Protein AF-A0A1B7M0Q0-F1 (afdb_monomer_lite)

Organism: NCBI:txid1837282

pLDDT: mean 78.96, std 13.87, range [50.34, 96.12]

Structure (mmCIF, N/CA/C/O backbone):
data_AF-A0A1B7M0Q0-F1
#
_entry.id   AF-A0A1B7M0Q0-F1
#
loop_
_atom_site.group_PDB
_atom_site.id
_atom_site.type_symbol
_atom_site.label_atom_id
_atom_site.label_alt_id
_atom_site.label_comp_id
_atom_site.label_asym_id
_atom_site.label_entity_id
_atom_site.label_seq_id
_atom_site.pdbx_PDB_ins_code
_atom_site.Cartn_x
_atom_site.Cartn_y
_atom_site.Cartn_z
_atom_site.occupancy
_atom_site.B_iso_or_equiv
_atom_site.auth_seq_id
_atom_site.auth_comp_id
_atom_site.auth_asym_id
_atom_site.auth_atom_id
_atom_site.pdbx_PDB_model_num
ATOM 1 N N . MET A 1 1 ? -7.461 -0.771 0.504 1.00 64.19 1 MET A N 1
ATOM 2 C CA . MET A 1 1 ? -6.750 -0.635 -0.787 1.00 64.19 1 MET A CA 1
ATOM 3 C C . MET A 1 1 ? -6.952 0.750 -1.370 1.00 64.19 1 MET A C 1
ATOM 5 O O . MET A 1 1 ? -5.960 1.358 -1.719 1.00 64.19 1 MET A O 1
ATOM 9 N N . TRP A 1 2 ? -8.177 1.284 -1.373 1.00 74.25 2 TRP A N 1
ATOM 10 C CA . TRP A 1 2 ? -8.490 2.583 -1.988 1.00 74.25 2 TRP A CA 1
ATOM 11 C C . TRP A 1 2 ? -7.624 3.730 -1.450 1.00 74.25 2 TRP A C 1
ATOM 13 O O . TRP A 1 2 ? -6.877 4.342 -2.200 1.00 74.25 2 TRP A O 1
ATOM 23 N N . GLU A 1 3 ? -7.577 3.916 -0.130 1.00 78.12 3 GLU A N 1
ATOM 24 C CA . GLU A 1 3 ? -6.715 4.939 0.484 1.00 78.12 3 GLU A CA 1
ATOM 25 C C . GLU A 1 3 ? -5.209 4.663 0.297 1.00 78.12 3 GLU A C 1
ATOM 27 O O . GLU A 1 3 ? -4.403 5.584 0.129 1.00 78.12 3 GLU A O 1
ATOM 32 N N . TRP A 1 4 ? -4.819 3.382 0.297 1.00 82.75 4 TRP A N 1
ATOM 33 C CA . TRP A 1 4 ? -3.416 2.988 0.150 1.00 82.75 4 TRP A CA 1
ATOM 34 C C . TRP A 1 4 ? -2.869 3.356 -1.221 1.00 82.75 4 TRP A C 1
ATOM 36 O O . TRP A 1 4 ? -1.773 3.910 -1.313 1.00 82.75 4 TRP A O 1
ATOM 46 N N . CYS A 1 5 ? -3.669 3.108 -2.251 1.00 82.12 5 CYS A N 1
ATOM 47 C CA . CYS A 1 5 ? -3.267 3.276 -3.629 1.00 82.12 5 CYS A CA 1
ATOM 48 C C . CYS A 1 5 ? -3.709 4.635 -4.223 1.00 82.12 5 CYS A C 1
ATOM 50 O O . CYS A 1 5 ? -3.407 4.924 -5.369 1.00 82.12 5 CYS A O 1
ATOM 52 N N . LEU A 1 6 ? -4.326 5.525 -3.431 1.00 77.88 6 LEU A N 1
ATOM 53 C CA . LEU A 1 6 ? -4.863 6.809 -3.913 1.00 77.88 6 LEU A CA 1
ATOM 54 C C . LEU A 1 6 ? -5.948 6.603 -4.986 1.00 77.88 6 LEU A C 1
ATOM 56 O O . LEU A 1 6 ? -5.951 7.262 -6.020 1.00 77.88 6 LEU A O 1
ATOM 60 N N . GLY A 1 7 ? -6.854 5.657 -4.730 1.00 72.38 7 GLY A N 1
ATOM 61 C CA . GLY A 1 7 ? -8.017 5.443 -5.577 1.00 72.38 7 GLY A CA 1
ATOM 62 C C . GLY A 1 7 ? -8.859 6.712 -5.646 1.00 72.38 7 GLY A C 1
ATOM 63 O O . GLY A 1 7 ? -9.073 7.376 -4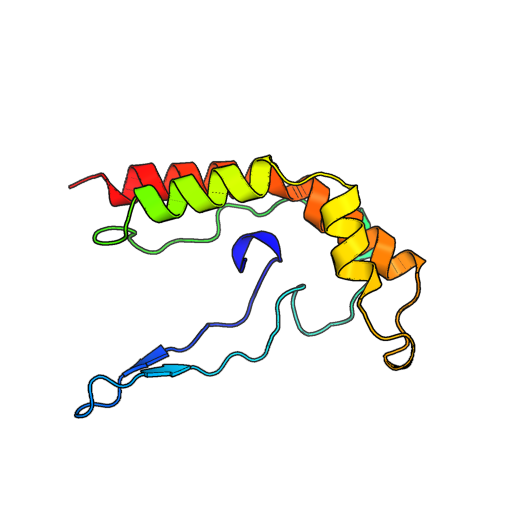.632 1.00 72.38 7 GLY A O 1
ATOM 64 N N . GLU A 1 8 ? -9.292 7.068 -6.848 1.00 65.50 8 GLU A N 1
ATOM 65 C CA . GLU A 1 8 ? -10.081 8.284 -7.101 1.00 65.50 8 GLU A CA 1
ATOM 66 C C . GLU A 1 8 ? -11.420 7.985 -7.773 1.00 65.50 8 GLU A C 1
ATOM 68 O O . GLU A 1 8 ? -12.256 8.874 -7.906 1.00 65.50 8 GLU A O 1
ATOM 73 N N . ASP A 1 9 ? -11.660 6.718 -8.111 1.00 63.22 9 ASP A N 1
ATOM 74 C CA . ASP A 1 9 ? -12.946 6.269 -8.619 1.00 63.22 9 ASP A CA 1
ATOM 75 C C . ASP A 1 9 ? -13.967 6.110 -7.484 1.00 63.22 9 ASP A C 1
ATOM 77 O O . ASP A 1 9 ? -13.689 5.497 -6.441 1.00 63.22 9 ASP A O 1
ATOM 81 N N . ASN A 1 10 ? -15.161 6.657 -7.718 1.00 57.31 10 ASN A N 1
ATOM 82 C CA . ASN A 1 10 ? -16.332 6.407 -6.898 1.00 57.31 10 ASN A CA 1
ATOM 83 C C . ASN A 1 10 ? -16.759 4.960 -7.146 1.00 57.31 10 ASN A C 1
ATOM 85 O O . ASN A 1 10 ? -17.328 4.630 -8.181 1.00 57.31 10 ASN A O 1
ATOM 89 N N . GLN A 1 11 ? -16.499 4.085 -6.180 1.00 60.56 11 GLN A N 1
ATOM 90 C CA . GLN A 1 11 ? -16.927 2.692 -6.257 1.00 60.56 11 GLN A CA 1
ATOM 91 C C . GLN A 1 11 ? -18.452 2.633 -6.086 1.00 60.56 11 GLN A C 1
ATOM 93 O O . GLN A 1 11 ? -18.969 2.663 -4.968 1.00 60.56 11 GLN A O 1
ATOM 98 N N . PHE A 1 12 ? -19.192 2.592 -7.196 1.00 56.53 12 PHE A N 1
ATOM 99 C CA . PHE A 1 12 ? -20.652 2.545 -7.161 1.00 56.53 12 PHE A CA 1
ATOM 100 C C . PHE A 1 12 ? -21.135 1.117 -6.903 1.00 56.53 12 PHE A C 1
ATOM 102 O O . PHE A 1 12 ? -20.991 0.226 -7.743 1.00 56.53 12 PHE A O 1
ATOM 109 N N . LEU A 1 13 ? -21.752 0.909 -5.739 1.00 57.34 13 LEU A N 1
ATOM 110 C CA . LEU A 1 13 ? -22.502 -0.303 -5.421 1.00 57.34 13 LEU A CA 1
ATOM 111 C C . LEU A 1 13 ? -23.985 -0.050 -5.686 1.00 57.34 13 LEU A C 1
ATOM 113 O O . LEU A 1 13 ? -24.646 0.671 -4.938 1.00 57.34 13 LEU A O 1
ATOM 117 N N . TYR A 1 14 ? -24.526 -0.663 -6.734 1.00 50.34 14 TYR A N 1
ATOM 118 C CA . TYR A 1 14 ? -25.959 -0.624 -7.005 1.00 50.34 14 TYR A CA 1
ATOM 119 C C . TYR A 1 14 ? -26.635 -1.822 -6.346 1.00 50.34 14 TYR A C 1
ATOM 121 O O . TYR A 1 14 ? -26.304 -2.981 -6.618 1.00 50.34 14 TYR A O 1
ATOM 129 N N . ARG A 1 15 ? -27.616 -1.537 -5.487 1.00 56.03 15 ARG A N 1
ATOM 130 C CA . ARG A 1 15 ? -28.522 -2.548 -4.947 1.00 56.03 15 ARG A CA 1
ATOM 131 C C . ARG A 1 15 ? -29.594 -2.860 -5.981 1.00 56.03 15 ARG A C 1
ATOM 133 O O . ARG A 1 15 ? -30.334 -1.967 -6.379 1.00 56.03 15 ARG A O 1
ATOM 140 N N . LEU A 1 16 ? -29.692 -4.123 -6.383 1.00 68.00 16 LEU A N 1
ATOM 141 C CA . LEU A 1 16 ? -30.817 -4.593 -7.186 1.00 68.00 16 LEU A CA 1
ATOM 142 C C . LEU A 1 16 ? -32.000 -4.821 -6.238 1.00 68.00 16 LEU A C 1
ATOM 144 O O . LEU A 1 16 ? -31.845 -5.494 -5.216 1.00 68.00 16 LEU A O 1
ATOM 148 N N . GLU A 1 17 ? -33.142 -4.200 -6.540 1.00 64.31 17 GLU A N 1
ATOM 149 C CA . GLU A 1 17 ? -34.258 -4.019 -5.597 1.00 64.31 17 GLU A CA 1
ATOM 150 C C . GLU A 1 17 ? -34.787 -5.339 -4.998 1.00 64.31 17 GLU A C 1
ATOM 152 O O . GLU A 1 17 ? -35.161 -5.346 -3.827 1.00 64.31 17 GLU A O 1
ATOM 157 N N . ASP A 1 18 ? -34.674 -6.470 -5.711 1.00 58.69 18 ASP A N 1
ATOM 158 C CA . ASP A 1 18 ? -35.415 -7.699 -5.375 1.00 58.69 18 ASP A CA 1
ATOM 159 C C . ASP A 1 18 ? -34.599 -8.990 -5.161 1.00 58.69 18 ASP A C 1
ATOM 161 O O . ASP A 1 18 ? -35.184 -10.058 -4.992 1.00 58.69 18 ASP A O 1
ATOM 165 N N . SER A 1 19 ? -33.262 -8.967 -5.154 1.00 54.69 19 SER A N 1
ATOM 166 C CA . SER A 1 19 ? -32.504 -10.234 -5.283 1.00 54.69 19 SER A CA 1
ATOM 167 C C . SER A 1 19 ? -31.345 -10.455 -4.314 1.00 54.69 19 SER A C 1
ATOM 169 O O . SER A 1 19 ? -30.502 -11.310 -4.577 1.00 54.69 19 SER A O 1
ATOM 171 N N . HIS A 1 20 ? -31.265 -9.730 -3.187 1.00 58.94 20 HIS A N 1
ATOM 172 C CA . HIS A 1 20 ? -30.083 -9.779 -2.295 1.00 58.94 20 HIS A CA 1
ATOM 173 C C . HIS A 1 20 ? -28.756 -9.661 -3.077 1.00 58.94 20 HIS A C 1
ATOM 175 O O . HIS A 1 20 ? -27.727 -10.204 -2.683 1.00 58.94 20 HIS A O 1
ATOM 181 N N . SER A 1 21 ? -28.805 -8.986 -4.225 1.00 55.03 21 SER A N 1
ATOM 182 C CA . SER A 1 21 ? -27.753 -8.972 -5.229 1.00 55.03 21 SER A CA 1
ATOM 183 C C . SER A 1 21 ? -27.265 -7.541 -5.398 1.00 55.03 21 SER A C 1
ATOM 185 O O . SER A 1 21 ? -28.055 -6.593 -5.422 1.00 55.03 21 SER A O 1
ATOM 187 N N . LEU A 1 22 ? -25.949 -7.393 -5.486 1.00 63.41 22 LEU A N 1
ATOM 188 C CA . LEU A 1 22 ? -25.269 -6.122 -5.700 1.00 63.41 22 LEU A CA 1
ATOM 189 C C . LEU A 1 22 ? -24.545 -6.196 -7.042 1.00 63.41 22 LEU A C 1
ATOM 191 O O . LEU A 1 22 ? -23.929 -7.219 -7.343 1.00 63.41 22 LEU A O 1
ATOM 195 N N . THR A 1 23 ? -24.591 -5.119 -7.824 1.00 61.19 23 THR A N 1
ATOM 196 C CA . THR A 1 23 ? -23.667 -4.937 -8.950 1.00 61.19 23 THR A CA 1
ATOM 197 C C . THR A 1 23 ? -22.692 -3.817 -8.618 1.00 61.19 23 THR A C 1
ATOM 199 O O . THR A 1 23 ? -23.089 -2.772 -8.100 1.00 61.19 23 THR A O 1
ATOM 202 N N . ALA A 1 24 ? -21.415 -4.061 -8.890 1.00 59.28 24 ALA A N 1
ATOM 203 C CA . ALA A 1 24 ? -20.332 -3.115 -8.680 1.00 59.28 24 ALA A CA 1
ATOM 204 C C . ALA A 1 24 ? -19.661 -2.837 -10.025 1.00 59.28 24 ALA A C 1
ATOM 206 O O . ALA A 1 24 ? -19.365 -3.776 -10.767 1.00 59.28 24 ALA A O 1
ATOM 207 N N . PHE A 1 25 ? -19.424 -1.563 -10.322 1.00 58.00 25 PHE A N 1
ATOM 208 C CA . PHE A 1 25 ? -18.545 -1.153 -11.411 1.00 58.00 25 PHE A CA 1
ATOM 209 C C . PHE A 1 25 ? -17.274 -0.589 -10.783 1.00 58.00 25 PHE A C 1
ATOM 211 O O . PHE A 1 25 ? -17.344 0.376 -10.028 1.00 58.00 25 PHE A O 1
ATOM 218 N N . ASP A 1 26 ? -16.143 -1.232 -11.065 1.00 61.34 26 ASP A N 1
ATOM 219 C CA . ASP A 1 26 ? -14.814 -0.768 -10.673 1.00 61.34 26 ASP A CA 1
ATOM 220 C C . ASP A 1 26 ? -14.051 -0.445 -11.959 1.00 61.34 26 ASP A C 1
ATOM 222 O O . ASP A 1 26 ? -13.775 -1.350 -12.754 1.00 61.34 26 ASP A O 1
ATOM 226 N N . TYR A 1 27 ? -13.737 0.832 -12.192 1.00 58.00 27 TYR A N 1
ATOM 227 C CA . TYR A 1 27 ? -12.923 1.232 -13.343 1.00 58.00 27 TYR A CA 1
ATOM 228 C C . TYR A 1 27 ? -11.430 0.950 -13.122 1.00 58.00 27 TYR A C 1
ATOM 230 O O . TYR A 1 27 ? -10.620 1.151 -14.026 1.00 58.00 27 TYR A O 1
ATOM 238 N N . GLY A 1 28 ? -11.042 0.436 -11.950 1.00 58.84 28 GLY A N 1
ATOM 239 C CA . GLY A 1 28 ? -9.685 -0.023 -11.686 1.00 58.84 28 GLY A CA 1
ATOM 240 C C . GLY A 1 28 ? -8.673 1.111 -11.524 1.00 58.84 28 GLY A C 1
ATOM 241 O O . GLY A 1 28 ? -7.471 0.872 -11.657 1.00 58.84 28 GLY A O 1
ATOM 242 N N . LEU A 1 29 ? -9.123 2.334 -11.225 1.00 62.84 29 LEU A N 1
ATOM 243 C CA . LEU A 1 29 ? -8.262 3.509 -11.045 1.00 62.84 29 LEU A CA 1
ATOM 244 C C . LEU A 1 29 ? -7.636 3.517 -9.652 1.00 62.84 29 LEU A C 1
ATOM 246 O O . LEU A 1 29 ? -7.955 4.327 -8.782 1.00 62.84 29 LEU A O 1
ATOM 250 N N . TRP A 1 30 ? -6.745 2.555 -9.442 1.00 70.19 30 TRP A N 1
ATOM 251 C CA . TRP A 1 30 ? -6.101 2.325 -8.162 1.00 70.19 30 TRP A CA 1
ATOM 252 C C . TRP A 1 30 ? -4.788 3.083 -8.000 1.00 70.19 30 TRP A C 1
ATOM 254 O O . TRP A 1 30 ? -4.243 2.954 -6.931 1.00 70.19 30 TRP A O 1
ATOM 264 N N . LEU A 1 31 ? -4.233 3.815 -8.973 1.00 74.06 31 LEU A N 1
ATOM 265 C CA . LEU A 1 31 ? -2.911 4.464 -8.831 1.00 74.06 31 LEU A CA 1
ATOM 266 C C . LEU A 1 31 ? -2.918 5.978 -9.152 1.00 74.06 31 LEU A C 1
ATOM 268 O O . LEU A 1 31 ? -1.885 6.518 -9.541 1.00 74.06 31 LEU A O 1
ATOM 272 N N . GLY A 1 32 ? -4.048 6.667 -8.946 1.00 62.94 32 GLY A N 1
ATOM 273 C CA . GLY A 1 32 ? -4.248 8.102 -9.238 1.00 62.94 32 GLY A CA 1
ATOM 274 C C . GLY A 1 32 ? -5.069 8.380 -10.511 1.00 62.94 32 GLY A C 1
ATOM 275 O O . GLY A 1 32 ? -5.358 7.451 -11.269 1.00 62.94 32 GLY A O 1
ATOM 276 N N . MET A 1 33 ? -5.479 9.646 -10.711 1.00 59.38 33 MET A N 1
ATOM 277 C CA . MET A 1 33 ? -6.262 10.126 -11.865 1.00 59.38 33 MET A CA 1
ATOM 278 C C . MET A 1 33 ? -5.632 9.737 -13.208 1.00 59.38 33 MET A C 1
ATOM 280 O O . MET A 1 33 ? -4.417 9.638 -13.342 1.00 59.38 33 MET A O 1
ATOM 284 N N . GLU A 1 34 ? -6.499 9.605 -14.214 1.00 53.41 34 GLU A N 1
ATOM 285 C CA . GLU A 1 34 ? -6.301 9.190 -15.614 1.00 53.41 34 GLU A CA 1
ATOM 286 C C . GLU A 1 34 ? -5.074 9.747 -16.379 1.00 53.41 34 GLU A C 1
ATOM 288 O O . GLU A 1 34 ? -4.788 9.300 -17.490 1.00 53.41 34 GLU A O 1
ATOM 293 N N . SER A 1 35 ? -4.312 10.696 -15.833 1.00 50.44 35 SER A N 1
ATOM 294 C CA . SER A 1 35 ? -3.131 11.276 -16.468 1.00 50.44 35 SER A CA 1
ATOM 295 C C . SER A 1 35 ? -1.835 10.616 -15.984 1.00 50.44 35 SER A C 1
ATOM 297 O O . SER A 1 35 ? -1.185 11.119 -15.077 1.00 50.44 35 SER A O 1
ATOM 299 N N . TYR A 1 36 ? -1.476 9.526 -16.669 1.00 58.81 36 TYR A N 1
ATOM 300 C CA . TYR A 1 36 ? -0.152 8.895 -16.786 1.00 58.81 36 TYR A CA 1
ATOM 301 C C . TYR A 1 36 ? 0.572 8.509 -15.483 1.00 58.81 36 TYR A C 1
ATOM 303 O O . TYR A 1 36 ? 0.948 9.342 -14.670 1.00 58.81 36 TYR A O 1
ATOM 311 N N . LEU A 1 37 ? 0.861 7.208 -15.345 1.00 71.38 37 LEU A N 1
ATOM 312 C CA . LEU A 1 37 ? 1.799 6.689 -14.349 1.00 71.38 37 LEU A CA 1
ATOM 313 C C . LEU A 1 37 ? 3.177 7.340 -14.566 1.00 71.38 37 LEU A C 1
ATOM 315 O O . LEU A 1 37 ? 3.937 6.918 -15.437 1.00 71.38 37 LEU A O 1
ATOM 319 N N . ASP A 1 38 ? 3.465 8.380 -13.791 1.00 75.00 38 ASP A N 1
ATOM 320 C CA . ASP A 1 38 ? 4.665 9.203 -13.909 1.00 75.00 38 ASP A CA 1
ATOM 321 C C . ASP A 1 38 ? 5.630 8.923 -12.750 1.00 75.00 38 ASP A C 1
ATOM 323 O O . ASP A 1 38 ? 5.249 8.892 -11.577 1.00 75.00 38 ASP A O 1
ATOM 327 N N . GLU A 1 39 ? 6.901 8.709 -13.079 1.00 76.62 39 GLU A N 1
ATOM 328 C CA . GLU A 1 39 ? 7.953 8.449 -12.098 1.00 76.62 39 GLU A CA 1
ATOM 329 C C . GLU A 1 39 ? 8.138 9.636 -11.143 1.00 76.62 39 GLU A C 1
ATOM 331 O O . GLU A 1 39 ? 8.317 9.436 -9.933 1.00 76.62 39 GLU A O 1
ATOM 336 N N . ASP A 1 40 ? 8.027 10.865 -11.656 1.00 79.38 40 ASP A N 1
ATOM 337 C CA . ASP A 1 40 ? 8.170 12.082 -10.856 1.00 79.38 40 ASP A CA 1
ATOM 338 C C . ASP A 1 40 ? 7.033 12.208 -9.840 1.00 79.38 40 ASP A C 1
ATOM 340 O O . ASP A 1 40 ? 7.284 12.528 -8.670 1.00 79.38 40 ASP A O 1
ATOM 344 N N . PHE A 1 41 ? 5.803 11.870 -10.239 1.00 77.62 41 PHE A N 1
ATOM 345 C CA . PHE A 1 41 ? 4.653 11.824 -9.339 1.00 77.62 41 PHE A CA 1
ATOM 346 C C . PHE A 1 41 ? 4.897 10.863 -8.168 1.00 77.62 41 PHE A C 1
ATOM 348 O O . PHE A 1 41 ? 4.798 11.266 -7.004 1.00 77.62 41 PHE A O 1
ATOM 355 N N . TYR A 1 42 ? 5.275 9.608 -8.427 1.00 78.50 42 TYR A N 1
ATOM 356 C CA . TYR A 1 42 ? 5.471 8.621 -7.352 1.00 78.50 42 TYR A CA 1
ATOM 357 C C . TYR A 1 42 ? 6.694 8.903 -6.477 1.00 78.50 42 TYR A C 1
ATOM 359 O O . TYR A 1 42 ? 6.733 8.479 -5.319 1.00 78.50 42 TYR A O 1
ATOM 367 N N . SER A 1 43 ? 7.668 9.653 -6.986 1.00 74.50 43 SER A N 1
ATOM 368 C CA . SER A 1 43 ? 8.859 10.045 -6.230 1.00 74.50 43 SER A CA 1
ATOM 369 C C . SER A 1 43 ? 8.606 11.193 -5.244 1.00 74.50 43 SER A C 1
ATOM 371 O O . SER A 1 43 ? 9.322 11.298 -4.248 1.00 74.50 43 SER A O 1
ATOM 373 N N . HIS A 1 44 ? 7.576 12.021 -5.471 1.00 68.38 44 HIS A N 1
ATOM 374 C CA . HIS A 1 44 ? 7.345 13.259 -4.708 1.00 68.38 44 HIS A CA 1
ATOM 375 C C . HIS A 1 44 ? 5.960 13.373 -4.054 1.00 68.38 44 HIS A C 1
ATOM 377 O O . HIS A 1 44 ? 5.733 14.298 -3.272 1.00 68.38 44 HIS A O 1
ATOM 383 N N . THR A 1 45 ? 5.029 12.457 -4.332 1.00 65.31 45 THR A N 1
ATOM 384 C CA . THR A 1 45 ? 3.657 12.556 -3.812 1.00 65.31 45 THR A CA 1
ATOM 385 C C . THR A 1 45 ? 3.592 12.210 -2.319 1.00 65.31 45 THR A C 1
ATOM 387 O O . THR A 1 45 ? 3.888 11.068 -1.946 1.00 65.31 45 THR A O 1
ATOM 390 N N . PRO A 1 46 ? 3.163 13.147 -1.449 1.00 58.72 46 PRO A N 1
ATOM 391 C CA . PRO A 1 46 ? 3.020 12.891 -0.021 1.00 58.72 46 PRO A CA 1
ATOM 392 C C . PRO A 1 46 ? 1.970 11.805 0.268 1.00 58.72 46 PRO A C 1
ATOM 394 O O . PRO A 1 46 ? 1.139 11.446 -0.572 1.00 58.72 46 PRO A O 1
ATOM 397 N N . GLY A 1 47 ? 2.020 11.242 1.479 1.00 59.38 47 GLY A N 1
ATOM 398 C CA . GLY A 1 47 ? 0.987 10.319 1.953 1.00 59.38 47 GLY A CA 1
ATOM 399 C C . GLY A 1 47 ? -0.399 10.974 1.962 1.00 59.38 47 GLY A C 1
ATOM 400 O O . GLY A 1 47 ? -0.497 12.200 1.916 1.00 59.38 47 GLY A O 1
ATOM 401 N N . PRO A 1 48 ? -1.481 10.180 1.980 1.00 60.91 48 PRO A N 1
ATOM 402 C CA . PRO A 1 48 ? -2.815 10.738 1.845 1.00 60.91 48 PRO A CA 1
ATOM 403 C C . PRO A 1 48 ? -3.119 11.645 3.040 1.00 60.91 48 PRO A C 1
ATOM 405 O O . PRO A 1 48 ? -2.891 11.269 4.192 1.00 60.91 48 PRO A O 1
ATOM 408 N N . GLU A 1 49 ? -3.669 12.825 2.765 1.00 59.81 49 GLU A N 1
ATOM 409 C CA . GLU A 1 49 ? -4.524 13.495 3.738 1.00 59.81 49 GLU A CA 1
ATOM 410 C C . GLU A 1 49 ? -5.759 12.616 3.955 1.00 59.81 49 GLU A C 1
ATOM 412 O O . GLU A 1 49 ? -6.223 11.963 3.024 1.00 59.81 49 GLU A O 1
ATOM 417 N N . TYR A 1 50 ? -6.256 12.545 5.186 1.00 60.50 50 TYR A N 1
ATOM 418 C CA . TYR A 1 50 ? -7.427 11.746 5.554 1.00 60.50 50 TYR A CA 1
ATOM 419 C C . TYR A 1 50 ? -8.598 12.016 4.587 1.00 60.50 50 TYR A C 1
ATOM 421 O O . TYR A 1 50 ? -9.173 13.102 4.615 1.00 60.50 50 TYR A O 1
ATOM 429 N N . ARG A 1 51 ? -8.921 11.054 3.706 1.00 64.12 51 ARG A N 1
ATOM 430 C CA . ARG A 1 51 ? -9.885 11.261 2.602 1.00 64.12 51 ARG A CA 1
ATOM 431 C C . ARG A 1 51 ? -11.308 10.799 2.913 1.00 64.12 51 ARG A C 1
ATOM 433 O O . ARG A 1 51 ? -12.231 11.184 2.205 1.00 64.12 51 ARG A O 1
ATOM 440 N N . TRP A 1 52 ? -11.501 9.968 3.931 1.00 68.88 52 TRP A N 1
ATOM 441 C CA . TRP A 1 52 ? -12.813 9.395 4.218 1.00 68.88 52 TRP A CA 1
ATOM 442 C C . TRP A 1 52 ? -13.628 10.343 5.103 1.00 68.88 52 TRP A C 1
ATOM 444 O O . TRP A 1 52 ? -13.376 10.472 6.299 1.00 68.88 52 TRP A O 1
ATOM 454 N N . SER A 1 53 ? -14.598 11.029 4.504 1.00 65.75 53 SER A N 1
ATOM 455 C CA . SER A 1 53 ? -15.466 12.001 5.182 1.00 65.75 53 SER A CA 1
ATOM 456 C C . SER A 1 53 ? -16.793 11.412 5.674 1.00 65.75 53 SER A C 1
ATOM 458 O O . SER A 1 53 ? -17.541 12.104 6.366 1.00 65.75 53 SER A O 1
ATOM 460 N N . GLU A 1 54 ? -17.101 10.161 5.322 1.00 72.69 54 GLU A N 1
ATOM 461 C CA . GLU A 1 54 ? -18.364 9.515 5.686 1.00 72.69 54 GLU A CA 1
ATOM 462 C C . GLU A 1 54 ? -18.344 8.894 7.087 1.00 72.69 54 GLU A C 1
ATOM 464 O O . GLU A 1 54 ? -17.296 8.660 7.682 1.00 72.69 54 GLU A O 1
ATOM 469 N N . ASN A 1 55 ? -19.537 8.599 7.604 1.00 79.00 55 ASN A N 1
ATOM 470 C CA . ASN A 1 55 ? -19.734 8.030 8.931 1.00 79.00 55 ASN A CA 1
ATOM 471 C C . ASN A 1 55 ? -19.445 6.520 8.945 1.00 79.00 55 ASN A C 1
ATOM 473 O O . ASN A 1 55 ? -20.097 5.752 8.241 1.00 79.00 55 ASN A O 1
ATOM 477 N N . GLU A 1 56 ? -18.513 6.081 9.788 1.00 85.38 56 GLU A N 1
ATOM 478 C CA . GLU A 1 56 ? -18.099 4.678 9.901 1.00 85.38 56 GLU A CA 1
ATOM 479 C C . GLU A 1 56 ? -18.973 3.845 10.859 1.00 85.38 56 GLU A C 1
ATOM 481 O O . GLU A 1 56 ? -18.685 2.671 11.112 1.00 85.38 56 GLU A O 1
ATOM 486 N N . ARG A 1 57 ? -20.053 4.416 11.407 1.00 83.44 57 ARG A N 1
ATOM 487 C CA . ARG A 1 57 ? -20.993 3.694 12.278 1.00 83.44 57 ARG A CA 1
ATOM 488 C C . ARG A 1 57 ? -21.605 2.481 11.577 1.00 83.44 57 ARG A C 1
ATOM 490 O O . ARG A 1 57 ? -22.041 2.546 10.432 1.00 83.44 57 ARG A O 1
ATOM 497 N N . GLY A 1 58 ? -21.678 1.368 12.306 1.00 83.19 58 GLY A N 1
ATOM 498 C CA . GLY A 1 58 ? -22.201 0.094 11.799 1.00 83.19 58 GLY A CA 1
ATOM 499 C C . GLY A 1 58 ? -21.196 -0.722 10.979 1.00 83.19 58 GLY A C 1
ATOM 500 O O . GLY A 1 58 ? -21.479 -1.873 10.648 1.00 83.19 58 GLY A O 1
ATOM 501 N N . MET A 1 59 ? -20.010 -0.179 10.687 1.00 88.12 59 MET A N 1
ATOM 502 C CA . MET A 1 59 ? -18.901 -0.945 10.117 1.00 88.12 59 MET A CA 1
ATOM 503 C C . MET A 1 59 ? -18.182 -1.752 11.203 1.00 88.12 59 MET A C 1
ATOM 505 O O . MET A 1 59 ? -18.240 -1.415 12.381 1.00 88.12 59 MET A O 1
ATOM 509 N N . SER A 1 60 ? -17.480 -2.823 10.821 1.00 91.06 60 SER A N 1
ATOM 510 C CA . SER A 1 60 ? -16.738 -3.661 11.774 1.00 91.06 60 SER A CA 1
ATOM 511 C C . SER A 1 60 ? -15.410 -3.007 12.185 1.00 91.06 60 SER A C 1
ATOM 513 O O . SER A 1 60 ? -14.502 -2.925 11.350 1.00 91.06 60 SER A O 1
ATOM 515 N N . PRO A 1 61 ? -15.214 -2.631 13.468 1.00 93.00 61 PRO A N 1
ATOM 516 C CA . PRO A 1 61 ? -13.928 -2.115 13.937 1.00 93.00 61 PRO A CA 1
ATOM 517 C C . PRO A 1 61 ? -12.803 -3.146 13.782 1.00 93.00 61 PRO A C 1
ATOM 519 O O . PRO A 1 61 ? -11.685 -2.806 13.401 1.00 93.00 61 PRO A O 1
ATOM 522 N N . GLY A 1 62 ? -13.108 -4.427 14.021 1.00 92.81 62 GLY A N 1
ATOM 523 C CA . GLY A 1 62 ? -12.142 -5.522 13.905 1.00 92.81 62 GLY A CA 1
ATOM 524 C C . GLY A 1 62 ? -11.593 -5.685 12.487 1.00 92.81 62 GLY A C 1
ATOM 525 O O . GLY A 1 62 ? -10.399 -5.922 12.323 1.00 92.81 62 GLY A O 1
ATOM 526 N N . ALA A 1 63 ? -12.428 -5.476 11.463 1.00 92.12 63 ALA A N 1
ATOM 527 C CA . ALA A 1 63 ? -11.985 -5.522 10.072 1.00 92.12 63 ALA A CA 1
ATOM 528 C C . ALA A 1 63 ? -10.975 -4.406 9.757 1.00 92.12 63 ALA A C 1
ATOM 530 O O . ALA A 1 63 ? -9.984 -4.649 9.068 1.00 92.12 63 ALA A O 1
ATOM 531 N N . PHE A 1 64 ? -11.181 -3.197 10.288 1.00 92.19 64 PHE A N 1
ATOM 532 C CA . PHE A 1 64 ? -10.223 -2.102 10.135 1.00 92.19 64 PHE A CA 1
ATOM 533 C C . PHE A 1 64 ? -8.877 -2.419 10.797 1.00 92.19 64 PHE A C 1
ATOM 535 O O . PHE A 1 64 ? -7.835 -2.241 10.163 1.00 92.19 64 PHE A O 1
ATOM 542 N N . ILE A 1 65 ? -8.892 -2.941 12.029 1.00 95.56 65 ILE A N 1
ATOM 543 C CA . ILE A 1 65 ? -7.670 -3.328 12.753 1.00 95.56 65 ILE A CA 1
ATOM 544 C C . ILE A 1 65 ? -6.913 -4.434 12.014 1.00 95.56 65 ILE A C 1
ATOM 546 O O . ILE A 1 65 ? -5.723 -4.285 11.750 1.00 95.56 65 ILE A O 1
ATOM 550 N N . GLU A 1 66 ? -7.602 -5.494 11.585 1.00 96.12 66 GLU A N 1
ATOM 551 C CA . GLU A 1 66 ? -6.983 -6.602 10.847 1.00 96.12 66 GLU A CA 1
ATOM 552 C C . GLU A 1 66 ? -6.256 -6.107 9.586 1.00 96.12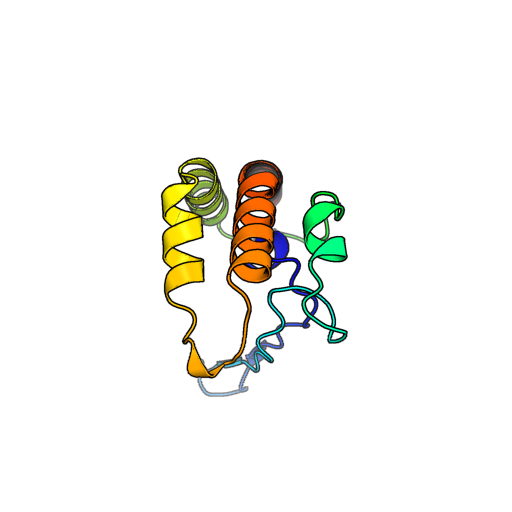 66 GLU A C 1
ATOM 554 O O . GLU A 1 66 ? -5.153 -6.554 9.259 1.00 96.12 66 GLU A O 1
ATOM 559 N N . ARG A 1 67 ? -6.861 -5.163 8.855 1.00 93.94 67 ARG A N 1
ATOM 560 C CA . ARG A 1 67 ? -6.256 -4.596 7.643 1.00 93.94 67 ARG A CA 1
ATOM 561 C C . ARG A 1 67 ? -5.121 -3.628 7.952 1.00 93.94 67 ARG A C 1
ATOM 563 O O . ARG A 1 67 ? -4.141 -3.634 7.207 1.00 93.94 67 ARG A O 1
ATOM 570 N N . ALA A 1 68 ? -5.215 -2.857 9.033 1.00 93.56 68 ALA A N 1
ATOM 571 C CA . ALA A 1 68 ? -4.124 -2.009 9.502 1.00 93.56 68 ALA A CA 1
ATOM 572 C C . ALA A 1 68 ? -2.880 -2.843 9.834 1.00 93.56 68 ALA A C 1
ATOM 574 O O . ALA A 1 68 ? -1.789 -2.543 9.351 1.00 93.56 68 ALA A O 1
ATOM 575 N N . ASP A 1 69 ? -3.056 -3.937 10.573 1.00 96.12 69 ASP A N 1
ATOM 576 C CA . ASP A 1 69 ? -1.952 -4.804 10.983 1.00 96.12 69 ASP A CA 1
ATOM 577 C C . ASP A 1 69 ? -1.331 -5.533 9.788 1.00 96.12 69 ASP A C 1
ATOM 579 O O . ASP A 1 69 ? -0.106 -5.623 9.677 1.00 96.12 69 ASP A O 1
ATOM 583 N N . LYS A 1 70 ? -2.154 -5.971 8.825 1.00 94.44 70 LYS A N 1
ATOM 584 C CA . LYS A 1 70 ? -1.657 -6.517 7.554 1.00 94.44 70 LYS A CA 1
ATOM 585 C C . LYS A 1 70 ? -0.796 -5.505 6.799 1.00 94.44 70 LYS A C 1
ATOM 587 O O . LYS A 1 70 ? 0.289 -5.879 6.359 1.00 94.44 70 LYS A O 1
ATOM 592 N N . LEU A 1 71 ? -1.232 -4.249 6.674 1.00 92.75 71 LEU A N 1
ATOM 593 C CA . LEU A 1 71 ? -0.464 -3.197 5.995 1.00 92.75 71 LEU A CA 1
ATOM 594 C C . LEU A 1 71 ? 0.856 -2.883 6.704 1.00 92.75 71 LEU A C 1
ATOM 596 O O . LEU A 1 71 ? 1.885 -2.776 6.040 1.00 92.75 71 LEU A O 1
ATOM 600 N N . ASP A 1 72 ? 0.852 -2.780 8.033 1.00 94.06 72 ASP A N 1
ATOM 601 C CA . ASP A 1 72 ? 2.080 -2.528 8.796 1.00 94.06 72 ASP A CA 1
ATOM 602 C C . ASP A 1 72 ? 3.059 -3.705 8.748 1.00 94.06 72 ASP A C 1
ATOM 604 O O . ASP A 1 72 ? 4.273 -3.499 8.768 1.00 94.06 72 ASP A O 1
ATOM 608 N N . SER A 1 73 ? 2.552 -4.936 8.625 1.00 95.19 73 SER A N 1
ATOM 609 C CA . SER A 1 73 ? 3.387 -6.135 8.500 1.00 95.19 73 SER A CA 1
ATOM 610 C C . SER A 1 73 ? 4.057 -6.296 7.129 1.00 95.19 73 SER A C 1
ATOM 612 O O . SER A 1 73 ? 4.937 -7.151 6.977 1.00 95.19 73 SER A O 1
ATOM 614 N N . LEU A 1 74 ? 3.664 -5.494 6.129 1.00 94.19 74 LEU A N 1
ATOM 615 C CA . LEU A 1 74 ? 4.261 -5.556 4.798 1.00 94.19 74 LEU A CA 1
ATOM 616 C C . LEU A 1 74 ? 5.742 -5.195 4.854 1.00 94.19 74 LEU A C 1
ATOM 618 O O . LEU A 1 74 ? 6.149 -4.181 5.425 1.00 94.19 74 LEU A O 1
ATOM 622 N N . LYS A 1 75 ? 6.545 -6.011 4.177 1.00 95.06 75 LYS A N 1
ATOM 623 C CA . LYS A 1 75 ? 7.973 -5.787 3.956 1.00 95.06 75 LYS A CA 1
ATOM 624 C C . LYS A 1 75 ? 8.196 -5.217 2.552 1.00 95.06 75 LYS A C 1
ATOM 626 O O . LYS A 1 75 ? 7.379 -5.474 1.664 1.00 95.06 75 LYS A O 1
ATOM 631 N N . PRO A 1 76 ? 9.324 -4.528 2.296 1.00 92.50 76 PRO A N 1
ATOM 632 C CA . PRO A 1 76 ? 9.633 -4.000 0.964 1.00 92.50 76 PRO A CA 1
ATOM 633 C C . PRO A 1 76 ? 9.560 -5.077 -0.124 1.00 92.50 76 PRO A C 1
ATOM 635 O O . PRO A 1 76 ? 9.016 -4.852 -1.201 1.00 92.50 76 PRO A O 1
ATOM 638 N N . LEU A 1 77 ? 10.042 -6.283 0.198 1.00 92.81 77 LEU A N 1
ATOM 639 C CA . LEU A 1 77 ? 10.040 -7.425 -0.713 1.00 92.81 77 LEU A CA 1
ATOM 640 C C . LEU A 1 77 ? 8.627 -7.875 -1.108 1.00 92.81 77 LEU A C 1
ATOM 642 O O . LEU A 1 77 ? 8.439 -8.327 -2.230 1.00 92.81 77 LEU A O 1
ATOM 646 N N . ASN A 1 78 ? 7.632 -7.723 -0.224 1.00 93.56 78 ASN A N 1
ATOM 647 C CA . ASN A 1 78 ? 6.247 -8.062 -0.555 1.00 93.56 78 ASN A CA 1
ATOM 648 C C . ASN A 1 78 ? 5.708 -7.138 -1.650 1.00 93.56 78 ASN A C 1
ATOM 650 O O . ASN A 1 78 ? 5.067 -7.609 -2.581 1.00 93.56 78 ASN A O 1
ATOM 654 N N . VAL 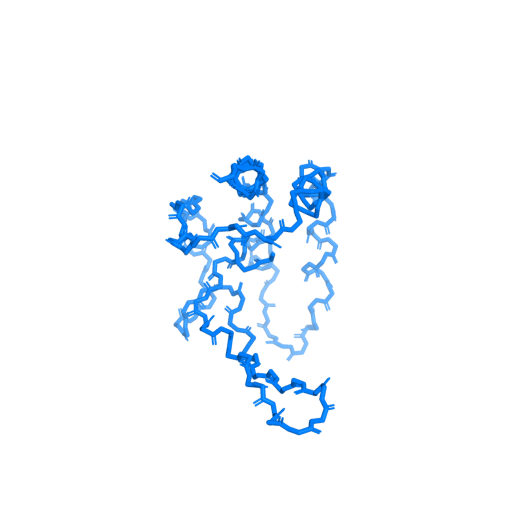A 1 79 ? 5.994 -5.837 -1.559 1.00 90.50 79 VAL A N 1
ATOM 655 C CA . VAL A 1 79 ? 5.520 -4.848 -2.538 1.00 90.50 79 VAL A CA 1
ATOM 656 C C . VAL A 1 79 ? 6.275 -4.980 -3.862 1.00 90.50 79 VAL A C 1
ATOM 658 O O . VAL A 1 79 ? 5.657 -4.944 -4.922 1.00 90.50 79 VAL A O 1
ATOM 661 N N . LEU A 1 80 ? 7.590 -5.223 -3.810 1.00 91.12 80 LEU A N 1
ATOM 662 C CA . LEU A 1 80 ? 8.389 -5.514 -5.005 1.00 91.12 80 LEU A CA 1
ATOM 663 C C . LEU A 1 80 ? 7.890 -6.762 -5.741 1.00 91.12 80 LEU A C 1
ATOM 665 O O . LEU A 1 80 ? 7.762 -6.743 -6.960 1.00 91.12 80 LEU A O 1
ATOM 669 N N . GLN A 1 81 ? 7.557 -7.824 -5.005 1.00 91.69 81 GLN A N 1
ATOM 670 C CA . GLN A 1 81 ? 7.006 -9.042 -5.594 1.00 91.69 81 GLN A CA 1
ATOM 671 C C . GLN A 1 81 ? 5.651 -8.800 -6.267 1.00 91.69 81 GLN A C 1
ATOM 673 O O . GLN A 1 81 ? 5.352 -9.467 -7.250 1.00 91.69 81 GLN A O 1
ATOM 678 N N . ILE A 1 82 ? 4.833 -7.874 -5.756 1.00 89.38 82 ILE A N 1
ATOM 679 C CA . ILE A 1 82 ? 3.557 -7.507 -6.385 1.00 89.38 82 ILE A CA 1
ATOM 680 C C . ILE A 1 82 ? 3.811 -6.813 -7.726 1.00 89.38 82 ILE A C 1
ATOM 682 O O . ILE A 1 82 ? 3.280 -7.255 -8.742 1.00 89.38 82 ILE A O 1
ATOM 686 N N . VAL A 1 83 ? 4.647 -5.768 -7.756 1.00 89.56 83 VAL A N 1
ATOM 687 C CA . VAL A 1 83 ? 4.906 -5.026 -9.005 1.00 89.56 83 VAL A CA 1
ATOM 688 C C . VAL A 1 83 ? 5.663 -5.865 -10.037 1.00 89.56 83 VAL A C 1
ATOM 690 O O . VAL A 1 83 ? 5.486 -5.658 -11.230 1.00 89.56 83 VAL A O 1
ATOM 693 N N . SER A 1 84 ? 6.440 -6.866 -9.610 1.00 89.12 84 SER A N 1
ATOM 694 C CA . SER A 1 84 ? 7.138 -7.773 -10.529 1.00 89.12 84 SER A CA 1
ATOM 695 C C . SER A 1 84 ? 6.211 -8.762 -11.246 1.00 89.12 84 SER A C 1
ATOM 697 O O . SER A 1 84 ? 6.671 -9.473 -12.133 1.00 89.12 84 SER A O 1
ATOM 699 N N . GLN A 1 85 ? 4.935 -8.870 -10.850 1.00 91.50 85 GLN A N 1
ATOM 700 C CA . GLN A 1 85 ? 3.940 -9.676 -11.573 1.00 91.50 85 GLN A CA 1
ATOM 701 C C . GLN A 1 85 ? 3.312 -8.920 -12.749 1.00 91.50 85 GLN A C 1
ATOM 703 O O . GLN A 1 85 ? 2.528 -9.508 -13.495 1.00 91.50 85 GLN A O 1
ATOM 708 N N . VAL A 1 86 ? 3.616 -7.628 -12.917 1.00 88.94 86 VAL A N 1
ATOM 709 C CA . VAL A 1 86 ? 3.111 -6.842 -14.043 1.00 88.94 86 VAL A CA 1
ATOM 710 C C . VAL A 1 86 ? 3.689 -7.411 -15.347 1.00 88.94 86 VAL A C 1
ATOM 712 O O . VAL A 1 86 ? 4.912 -7.503 -15.480 1.00 88.94 86 VAL A O 1
ATOM 715 N N . PRO A 1 87 ? 2.848 -7.815 -16.321 1.00 91.06 87 PRO A N 1
ATOM 716 C CA . PRO A 1 87 ? 3.337 -8.389 -17.566 1.00 91.06 87 PRO A CA 1
ATOM 717 C C . PRO A 1 87 ? 4.213 -7.407 -18.344 1.00 91.06 87 PRO A C 1
ATOM 719 O O . PRO A 1 87 ? 3.802 -6.285 -18.627 1.00 91.06 87 PRO A O 1
ATOM 722 N N . VAL A 1 88 ? 5.377 -7.872 -18.804 1.00 86.50 88 VAL A N 1
ATOM 723 C CA . VAL A 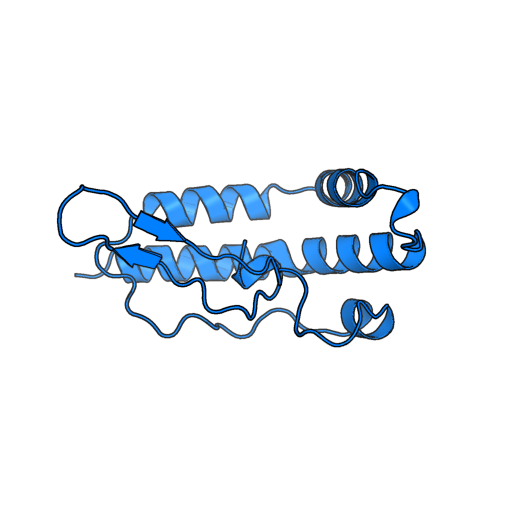1 88 ? 6.290 -7.079 -19.652 1.00 86.50 88 VAL A CA 1
ATOM 724 C C . VAL A 1 88 ? 5.584 -6.546 -20.906 1.00 86.50 88 VAL A C 1
ATOM 726 O O . VAL A 1 88 ? 5.853 -5.434 -21.351 1.00 86.50 88 VAL A O 1
ATOM 729 N N . ALA A 1 89 ? 4.625 -7.306 -21.450 1.00 90.62 89 ALA A N 1
ATOM 730 C CA . ALA A 1 89 ? 3.836 -6.915 -22.619 1.00 90.62 89 ALA A CA 1
ATOM 731 C C . ALA A 1 89 ? 3.004 -5.632 -22.418 1.00 90.62 89 ALA A C 1
ATOM 733 O O . ALA A 1 89 ? 2.538 -5.060 -23.398 1.00 90.62 89 ALA A O 1
ATOM 734 N N . TRP A 1 90 ? 2.810 -5.178 -21.175 1.00 88.25 90 TRP A N 1
ATOM 735 C CA . TRP A 1 90 ? 2.111 -3.927 -20.870 1.00 88.25 90 TRP A CA 1
ATOM 736 C C . TRP A 1 90 ? 3.011 -2.689 -21.008 1.00 88.25 90 TRP A C 1
ATOM 738 O O . TRP A 1 90 ? 2.511 -1.572 -20.949 1.00 88.25 90 TRP A O 1
ATOM 748 N N . GLY A 1 91 ? 4.319 -2.867 -21.237 1.00 86.38 91 GLY A N 1
ATOM 749 C CA . GLY A 1 91 ? 5.229 -1.785 -21.626 1.00 86.38 91 GLY A CA 1
ATOM 750 C C . GLY A 1 91 ? 5.694 -0.867 -20.493 1.00 86.38 91 GLY A C 1
ATOM 751 O O . GLY A 1 91 ? 6.262 0.187 -20.771 1.00 86.38 91 GLY A O 1
ATOM 752 N N . PHE A 1 92 ? 5.484 -1.243 -19.229 1.00 87.94 92 PHE A N 1
ATOM 753 C CA . PHE A 1 92 ? 5.995 -0.484 -18.086 1.00 87.94 92 PHE A CA 1
ATOM 754 C C . PHE A 1 92 ? 7.497 -0.699 -17.893 1.00 87.94 92 PHE A C 1
ATOM 756 O O . PHE A 1 92 ? 7.999 -1.812 -18.038 1.00 87.94 92 PHE A O 1
ATOM 763 N N . SER A 1 93 ? 8.214 0.370 -17.545 1.00 89.44 93 SER A N 1
ATOM 764 C CA . SER A 1 93 ? 9.635 0.286 -17.212 1.00 89.44 93 SER A CA 1
ATOM 765 C C . SER A 1 93 ? 9.840 -0.239 -15.789 1.00 89.44 93 SER A C 1
ATOM 767 O O . SER A 1 93 ? 9.053 0.051 -14.883 1.00 89.44 93 SER A O 1
ATOM 769 N N . ASP A 1 94 ? 10.948 -0.948 -15.564 1.00 90.50 94 ASP A N 1
ATOM 770 C CA . ASP A 1 94 ? 11.344 -1.384 -14.219 1.00 90.50 94 ASP A CA 1
ATOM 771 C C . ASP A 1 94 ? 11.490 -0.194 -13.263 1.00 90.50 94 ASP A C 1
ATOM 773 O O . ASP A 1 94 ? 11.097 -0.281 -12.101 1.00 90.50 94 ASP A O 1
ATOM 777 N N . THR A 1 95 ? 12.010 0.937 -13.749 1.00 89.69 95 THR A N 1
ATOM 778 C CA . THR A 1 95 ? 12.174 2.158 -12.951 1.00 89.69 95 THR A CA 1
ATOM 779 C C . THR A 1 95 ? 10.837 2.660 -12.411 1.00 89.69 95 THR A C 1
ATOM 781 O O . THR A 1 95 ? 10.721 2.905 -11.209 1.00 89.69 95 THR A O 1
ATOM 784 N N . LEU A 1 96 ? 9.804 2.717 -13.258 1.00 87.25 96 LEU A N 1
ATOM 785 C CA . LEU A 1 96 ? 8.457 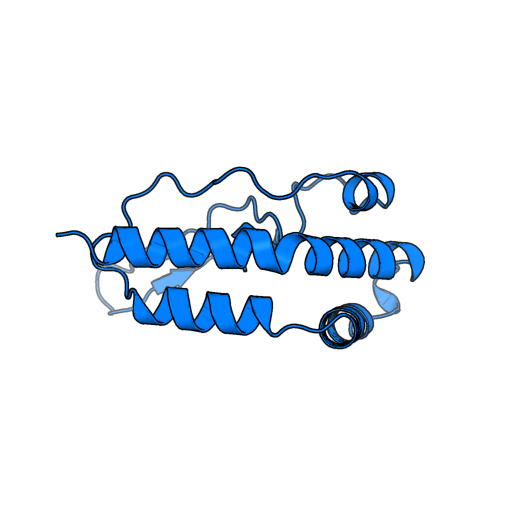3.111 -12.851 1.00 87.25 96 LEU A CA 1
ATOM 786 C C . LEU A 1 96 ? 7.861 2.116 -11.846 1.00 87.25 96 LEU A C 1
ATOM 788 O O . LEU A 1 96 ? 7.332 2.522 -10.813 1.00 87.25 96 LEU A O 1
ATOM 792 N N . LEU A 1 97 ? 7.984 0.810 -12.099 1.00 90.25 97 LEU A N 1
ATOM 793 C CA . LEU A 1 97 ? 7.488 -0.222 -11.181 1.00 90.25 97 LEU A CA 1
ATOM 794 C C . LEU A 1 97 ? 8.183 -0.151 -9.812 1.00 90.25 97 LEU A C 1
ATOM 796 O O . LEU A 1 97 ? 7.535 -0.288 -8.771 1.00 90.25 97 LEU A O 1
ATOM 800 N N . ILE A 1 98 ? 9.490 0.121 -9.790 1.00 90.31 98 ILE A N 1
ATOM 801 C CA . ILE A 1 98 ? 10.262 0.341 -8.562 1.00 90.31 98 ILE A CA 1
ATOM 802 C C . ILE A 1 98 ? 9.801 1.617 -7.848 1.00 90.31 98 ILE A C 1
ATOM 804 O O . ILE A 1 98 ? 9.663 1.598 -6.620 1.00 90.31 98 ILE A O 1
ATOM 808 N N . ALA A 1 99 ? 9.548 2.708 -8.576 1.00 88.44 99 ALA A N 1
ATOM 809 C CA . ALA A 1 99 ? 9.027 3.951 -8.010 1.00 88.44 99 ALA A CA 1
ATOM 810 C C . ALA A 1 99 ? 7.656 3.726 -7.351 1.00 88.44 99 ALA A C 1
ATOM 812 O O . ALA A 1 99 ? 7.477 4.064 -6.179 1.00 88.44 99 ALA A O 1
ATOM 813 N N . ILE A 1 100 ? 6.739 3.034 -8.035 1.00 87.50 100 ILE A N 1
ATOM 814 C CA . ILE A 1 100 ? 5.424 2.646 -7.502 1.00 87.50 100 ILE A CA 1
ATOM 815 C C . ILE A 1 100 ? 5.577 1.771 -6.252 1.00 87.50 100 ILE A C 1
ATOM 817 O O . ILE A 1 100 ? 4.919 2.017 -5.240 1.00 87.50 100 ILE A O 1
ATOM 821 N N . ALA A 1 101 ? 6.467 0.774 -6.266 1.00 90.69 101 ALA A N 1
ATOM 822 C CA . ALA A 1 101 ? 6.675 -0.090 -5.105 1.00 90.69 101 ALA A CA 1
ATOM 823 C C . ALA A 1 101 ? 7.205 0.681 -3.888 1.00 90.69 101 ALA A C 1
ATOM 825 O O . ALA A 1 101 ? 6.744 0.466 -2.763 1.00 90.69 101 ALA A O 1
ATOM 826 N N . ARG A 1 102 ? 8.154 1.600 -4.098 1.00 89.62 102 ARG A N 1
ATOM 827 C CA . ARG A 1 102 ? 8.670 2.481 -3.039 1.00 89.62 102 ARG A CA 1
ATOM 828 C C . ARG A 1 102 ? 7.571 3.381 -2.489 1.00 89.62 102 ARG A C 1
ATOM 830 O O . ARG A 1 102 ? 7.456 3.505 -1.270 1.00 89.62 102 ARG A O 1
ATOM 837 N N . TRP A 1 103 ? 6.758 3.951 -3.369 1.00 87.50 103 TRP A N 1
ATOM 838 C CA . TRP A 1 103 ? 5.646 4.823 -3.014 1.00 87.50 103 TRP A CA 1
ATOM 839 C C . TRP A 1 103 ? 4.552 4.097 -2.216 1.00 87.50 103 TRP A C 1
ATOM 841 O O . TRP A 1 103 ? 4.158 4.548 -1.140 1.00 87.50 103 TRP A O 1
ATOM 851 N N . LEU A 1 104 ? 4.116 2.915 -2.664 1.00 88.62 104 LEU A N 1
ATOM 852 C CA . LEU A 1 104 ? 3.170 2.077 -1.919 1.00 88.62 104 LEU A CA 1
ATOM 853 C C . LEU A 1 104 ? 3.742 1.702 -0.548 1.00 88.62 104 LEU A C 1
ATOM 855 O O . LEU A 1 104 ? 3.065 1.814 0.478 1.00 88.62 104 LEU A O 1
ATOM 859 N N . TYR A 1 105 ? 5.006 1.281 -0.504 1.00 90.88 105 TYR A N 1
ATOM 860 C CA . TYR A 1 105 ? 5.638 0.889 0.747 1.00 90.88 105 TYR A CA 1
ATOM 861 C C . TYR A 1 105 ? 5.746 2.058 1.733 1.00 90.88 105 TYR A C 1
ATOM 863 O O . TYR A 1 105 ? 5.434 1.874 2.911 1.00 90.88 105 TYR A O 1
ATOM 871 N N . SER A 1 106 ? 6.147 3.254 1.295 1.00 88.06 106 SER A N 1
ATOM 872 C CA . SER A 1 106 ? 6.338 4.413 2.180 1.00 88.06 106 SER A CA 1
ATOM 873 C C . SER A 1 106 ? 5.043 4.850 2.875 1.00 88.06 106 SER A C 1
ATOM 875 O O . SER A 1 106 ? 5.074 5.256 4.035 1.00 88.06 106 SER A O 1
ATOM 877 N N . ARG A 1 107 ? 3.890 4.682 2.216 1.00 87.00 107 ARG A N 1
ATOM 878 C CA . ARG A 1 107 ? 2.574 5.114 2.715 1.00 87.00 107 ARG A CA 1
ATOM 879 C C . ARG A 1 107 ? 1.877 4.114 3.635 1.00 87.00 107 ARG A C 1
ATOM 881 O O . ARG A 1 107 ? 0.941 4.497 4.337 1.00 87.00 107 ARG A O 1
ATOM 888 N N . ARG A 1 108 ? 2.310 2.848 3.660 1.00 90.31 108 ARG A N 1
ATOM 889 C CA . ARG A 1 108 ? 1.594 1.750 4.346 1.00 90.31 108 ARG A CA 1
ATOM 890 C C . ARG A 1 108 ? 1.233 2.073 5.802 1.00 90.31 108 ARG A C 1
ATOM 892 O O . ARG A 1 108 ? 0.101 1.840 6.206 1.00 90.31 108 ARG A O 1
ATOM 899 N N . SER A 1 109 ? 2.154 2.680 6.555 1.00 89.38 109 SER A N 1
ATOM 900 C CA . SER A 1 109 ? 1.956 2.959 7.982 1.00 89.38 109 SER A CA 1
ATOM 901 C C . SER A 1 109 ? 1.057 4.166 8.238 1.00 89.38 109 SER A C 1
ATOM 903 O O . SER A 1 109 ? 0.315 4.189 9.221 1.00 89.38 109 SER A O 1
ATOM 905 N N . MET A 1 110 ? 1.053 5.147 7.331 1.00 87.12 110 MET A N 1
ATOM 906 C CA . MET A 1 110 ? 0.091 6.252 7.389 1.00 87.12 110 MET A CA 1
ATOM 907 C C . MET A 1 110 ? -1.331 5.733 7.172 1.00 87.12 110 MET A C 1
ATOM 909 O O . MET A 1 110 ? -2.233 6.049 7.943 1.00 87.12 110 MET A O 1
ATOM 913 N N . VAL A 1 111 ? -1.514 4.859 6.183 1.00 88.06 111 VAL A N 1
ATOM 914 C CA . VAL A 1 111 ? -2.815 4.247 5.885 1.00 88.06 111 VAL A CA 1
ATOM 915 C C . VAL A 1 111 ? -3.241 3.301 7.010 1.00 88.06 111 VAL A C 1
ATOM 917 O O . VAL A 1 111 ? -4.391 3.330 7.429 1.00 88.06 111 VAL A O 1
ATOM 920 N N . ALA A 1 112 ? -2.322 2.515 7.580 1.00 91.56 112 ALA A N 1
ATOM 921 C CA . ALA A 1 112 ? -2.611 1.694 8.757 1.00 91.56 112 ALA A CA 1
ATOM 922 C C . ALA A 1 112 ? -3.079 2.549 9.948 1.00 91.56 112 ALA A C 1
ATOM 924 O O . ALA A 1 112 ? -4.028 2.193 10.644 1.00 91.56 112 ALA A O 1
ATOM 925 N N . THR A 1 113 ? -2.465 3.717 10.153 1.00 90.56 113 THR A N 1
ATOM 926 C CA . THR A 1 113 ? -2.891 4.684 11.177 1.00 90.56 113 THR A CA 1
ATOM 927 C C . THR A 1 113 ? -4.296 5.220 10.902 1.00 90.56 113 THR A C 1
ATOM 929 O O . THR A 1 113 ? -5.103 5.328 11.826 1.00 90.56 113 THR A O 1
ATOM 932 N N . SER A 1 114 ? -4.608 5.512 9.640 1.00 88.38 114 SER A N 1
ATOM 933 C CA . SER A 1 114 ? -5.942 5.935 9.209 1.00 88.38 114 SER A CA 1
ATOM 934 C C . SER A 1 114 ? -6.999 4.858 9.479 1.00 88.38 114 SER A C 1
ATOM 936 O O . SER A 1 114 ? -7.992 5.117 10.155 1.00 88.38 114 SER A O 1
ATOM 938 N N . LEU A 1 115 ? -6.728 3.600 9.117 1.00 90.06 115 LEU A N 1
ATOM 939 C CA . LEU A 1 115 ? -7.612 2.464 9.411 1.00 90.06 115 LEU A CA 1
ATOM 940 C C . LEU A 1 115 ? -7.856 2.287 10.915 1.00 90.06 115 LEU A C 1
ATOM 942 O O . LEU A 1 115 ? -8.988 2.055 11.334 1.00 90.06 115 LEU A O 1
ATOM 946 N N . ARG A 1 116 ? -6.832 2.461 11.758 1.00 92.38 116 ARG A N 1
ATOM 947 C CA . ARG A 1 116 ? -7.017 2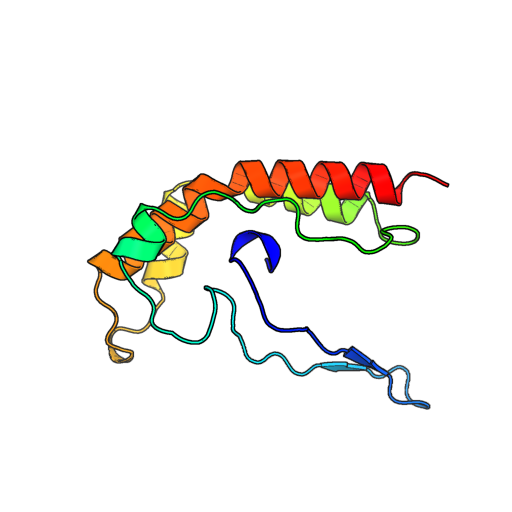.432 13.221 1.00 92.38 116 ARG A CA 1
ATOM 948 C C . ARG A 1 116 ? -7.913 3.569 13.715 1.00 92.38 116 ARG A C 1
ATOM 950 O O . ARG A 1 116 ? -8.670 3.381 14.664 1.00 92.38 116 ARG A O 1
ATOM 957 N N . ARG A 1 117 ? -7.878 4.736 13.067 1.00 89.69 117 ARG A N 1
ATOM 958 C CA . ARG A 1 117 ? -8.812 5.834 13.351 1.00 89.69 117 ARG A CA 1
ATOM 959 C C . ARG A 1 117 ? -10.242 5.468 12.951 1.00 89.69 117 ARG A C 1
ATOM 961 O O . ARG A 1 117 ? -11.139 5.682 13.761 1.00 89.69 117 ARG A O 1
ATOM 968 N N . HIS A 1 118 ? -10.440 4.860 11.781 1.00 89.06 118 HIS A N 1
ATOM 969 C CA . HIS A 1 118 ? -11.751 4.356 11.357 1.00 89.06 118 HIS A CA 1
ATOM 970 C C . HIS A 1 118 ? -12.305 3.309 12.321 1.00 89.06 118 HIS A C 1
ATOM 972 O O . HIS A 1 118 ? -13.470 3.390 12.693 1.00 89.06 118 HIS A O 1
ATOM 978 N N . ALA A 1 119 ? -11.466 2.394 12.818 1.00 91.56 119 ALA A N 1
ATOM 979 C CA . ALA A 1 119 ? -11.868 1.434 13.846 1.00 91.56 119 ALA A CA 1
ATOM 980 C C . ALA A 1 119 ? -12.409 2.136 15.104 1.00 91.56 119 ALA A C 1
ATOM 982 O O . ALA A 1 119 ? -13.470 1.778 15.613 1.00 91.56 119 ALA A O 1
ATOM 983 N N . ASN A 1 120 ? -11.708 3.174 15.571 1.00 90.19 120 ASN A N 1
ATOM 984 C CA . ASN A 1 120 ? -12.132 3.958 16.729 1.00 90.19 120 ASN A CA 1
ATOM 985 C C . ASN A 1 120 ? -13.426 4.739 16.473 1.00 90.19 120 ASN A C 1
ATOM 987 O O . ASN A 1 120 ? -14.196 4.933 17.406 1.00 90.19 120 ASN A O 1
ATOM 991 N N . ASN A 1 121 ? -13.663 5.219 15.252 1.00 88.44 121 ASN A N 1
ATOM 992 C CA . ASN A 1 121 ? -14.904 5.911 14.901 1.00 88.44 121 ASN A CA 1
ATOM 993 C C . ASN A 1 121 ? -16.081 4.939 14.781 1.00 88.44 121 ASN A C 1
ATOM 995 O O . ASN A 1 121 ? -17.138 5.207 15.342 1.00 88.44 121 ASN A O 1
ATOM 999 N N . ALA A 1 122 ? -15.877 3.788 14.142 1.00 88.62 122 ALA A N 1
ATOM 1000 C CA . ALA A 1 122 ? -16.885 2.742 14.000 1.00 88.62 122 ALA A CA 1
ATOM 1001 C C . ALA A 1 122 ? -17.332 2.156 15.351 1.00 88.62 122 ALA A C 1
ATOM 1003 O O . ALA A 1 122 ? -18.470 1.717 15.489 1.00 88.62 122 ALA A O 1
ATOM 1004 N N . ALA A 1 123 ? -16.444 2.164 16.351 1.00 87.50 123 ALA A N 1
ATOM 1005 C CA . ALA A 1 123 ? -16.735 1.714 17.710 1.00 87.50 123 ALA A CA 1
ATOM 1006 C C . ALA A 1 123 ? -17.470 2.757 18.578 1.00 87.50 123 ALA A C 1
ATOM 1008 O O . ALA A 1 123 ? -17.879 2.424 19.689 1.00 87.50 123 ALA A O 1
ATOM 1009 N N . LYS A 1 124 ? -17.612 4.010 18.121 1.00 81.75 124 LYS A N 1
ATOM 1010 C CA . LYS A 1 124 ? -18.354 5.048 18.850 1.00 81.75 124 LYS A CA 1
ATOM 1011 C C . LYS A 1 124 ? -19.844 4.942 18.532 1.00 81.75 124 LYS A C 1
ATOM 1013 O O . LYS A 1 124 ? -20.238 5.049 17.370 1.00 81.75 124 LYS A O 1
ATOM 1018 N N . GLU A 1 125 ? -20.643 4.777 19.583 1.00 59.50 125 GLU A N 1
ATOM 1019 C CA . GLU A 1 125 ? -22.114 4.806 19.542 1.00 59.50 125 GLU A CA 1
ATOM 1020 C C . GLU A 1 125 ? -22.663 6.135 18.990 1.00 59.50 125 GLU A C 1
ATOM 1022 O O . GLU A 1 125 ? -22.097 7.224 19.264 1.00 59.50 125 GLU A O 1
#

Foldseek 3Di:
DCLLQVNDDDFDWDDDPPDNDIDTDDPPRRHDDPPDLDLVCLQDPDRDDLDDPDQLAPPALVVLLVQLVVLVPDDLVNLLVVLVPPDVVVVDDPSSSNSSSVSSNVRSNVVSVSSNVSSVRRPDD

Sequence (125 aa):
MWEWCLGEDNQFLYRLEDSHSLTAFDYGLWLGMESYLDEDFYSHTPGPEYRWSENERGMSPGAFIERADKLDSLKPLNVLQIVSQVPVAWGFSDTLLIAIARWLYSRRSMVATSLRRHANNAAKE

Secondary structure (DSSP, 8-state):
-HHHHT--S--EEEEPTTSS-EEEE-----SSSSS---HHHHHHPPPPP----S--TTS-HHHHHHHHHHHHT--HHHHHHHHTTS-GGG---HHHHHHHHHHHHHHHHHHHHHHHHHHHHHT--

Radius of gyration: 16.56 Å; chains: 1; bounding box: 48×24×42 Å